Protein AF-G4CK31-F1 (afdb_monomer_lite)

Radius of gyration: 35.95 Å; chains: 1; bounding box: 114×34×85 Å

Structure (mmCIF, N/CA/C/O backbone):
data_AF-G4CK31-F1
#
_entry.id   AF-G4CK31-F1
#
loop_
_atom_site.group_PDB
_atom_site.id
_atom_site.type_symbol
_atom_site.label_atom_id
_atom_site.label_alt_id
_atom_site.label_comp_id
_atom_site.label_asym_id
_atom_site.label_entity_id
_atom_site.label_seq_id
_atom_site.pdbx_PDB_ins_code
_atom_site.Cartn_x
_atom_site.Cartn_y
_atom_site.Cartn_z
_atom_site.occupancy
_atom_site.B_iso_or_equiv
_atom_site.auth_seq_id
_atom_site.auth_comp_id
_atom_site.auth_asym_id
_atom_site.auth_atom_id
_atom_site.pdbx_PDB_model_num
ATOM 1 N N . MET A 1 1 ? 93.991 -16.503 -23.451 1.00 39.50 1 MET A N 1
ATOM 2 C CA . MET A 1 1 ? 94.262 -15.093 -23.802 1.00 39.50 1 MET A CA 1
ATOM 3 C C . MET A 1 1 ? 93.390 -14.750 -25.010 1.00 39.50 1 MET A C 1
ATOM 5 O O . MET A 1 1 ? 93.506 -15.463 -25.991 1.00 39.50 1 MET A O 1
ATOM 9 N N . ASN A 1 2 ? 92.475 -13.778 -24.841 1.00 45.97 2 ASN A N 1
ATOM 10 C CA . ASN A 1 2 ? 91.656 -12.979 -25.794 1.00 45.97 2 ASN A CA 1
ATOM 11 C C . ASN A 1 2 ? 91.847 -13.170 -27.315 1.00 45.97 2 ASN A C 1
ATOM 13 O O . ASN A 1 2 ? 92.969 -13.361 -27.754 1.00 45.97 2 ASN A O 1
ATOM 17 N N . LYS A 1 3 ? 90.874 -12.939 -28.210 1.00 49.09 3 LYS A N 1
ATOM 18 C CA . LYS A 1 3 ? 89.519 -12.330 -28.213 1.00 49.09 3 LYS A CA 1
ATOM 19 C C . LYS A 1 3 ? 88.960 -12.606 -29.624 1.00 49.09 3 LYS A C 1
ATOM 21 O O . LYS A 1 3 ? 89.755 -12.588 -30.553 1.00 49.09 3 LYS A O 1
ATOM 26 N N . HIS A 1 4 ? 87.646 -12.727 -29.806 1.00 52.22 4 HIS A N 1
ATOM 27 C CA . HIS A 1 4 ? 86.938 -11.958 -30.844 1.00 52.22 4 HIS A CA 1
ATOM 28 C C . HIS A 1 4 ? 85.422 -12.101 -30.685 1.00 52.22 4 HIS A C 1
ATOM 30 O O . HIS A 1 4 ? 84.823 -13.124 -30.993 1.00 52.22 4 HIS A O 1
ATOM 36 N N . THR A 1 5 ? 84.834 -11.034 -30.155 1.00 57.56 5 THR A N 1
ATOM 37 C CA . THR A 1 5 ? 83.418 -10.677 -30.218 1.00 57.56 5 THR A CA 1
ATOM 38 C C . THR A 1 5 ? 82.990 -10.522 -31.677 1.00 57.56 5 THR A C 1
ATOM 40 O O . THR A 1 5 ? 83.598 -9.739 -32.408 1.00 57.56 5 THR A O 1
ATOM 43 N N . THR A 1 6 ? 81.946 -11.237 -32.096 1.00 55.06 6 THR A N 1
ATOM 44 C CA . THR A 1 6 ? 81.214 -10.936 -33.333 1.00 55.06 6 THR A CA 1
ATOM 45 C C . THR A 1 6 ? 80.340 -9.691 -33.133 1.00 55.06 6 THR A C 1
ATOM 47 O O . THR A 1 6 ? 79.802 -9.516 -32.036 1.00 55.06 6 THR A O 1
ATOM 50 N N . PRO A 1 7 ? 80.218 -8.807 -34.141 1.00 50.53 7 PRO A N 1
ATOM 51 C CA . PRO A 1 7 ? 79.490 -7.554 -34.018 1.00 50.53 7 PRO A CA 1
ATOM 52 C C . PRO A 1 7 ? 77.977 -7.764 -34.119 1.00 50.53 7 PRO A C 1
ATOM 54 O O . PRO A 1 7 ? 77.497 -8.543 -34.935 1.00 50.53 7 PRO A O 1
ATOM 57 N N . ASP A 1 8 ? 77.286 -7.011 -33.276 1.00 55.19 8 ASP A N 1
ATOM 58 C CA . ASP A 1 8 ? 75.903 -6.542 -33.356 1.00 55.19 8 ASP A CA 1
ATOM 59 C C . ASP A 1 8 ? 75.355 -6.462 -34.802 1.00 55.19 8 ASP A C 1
ATOM 61 O O . ASP A 1 8 ? 75.786 -5.624 -35.600 1.00 55.19 8 ASP A O 1
ATOM 65 N N . GLU A 1 9 ? 74.414 -7.346 -35.157 1.00 52.66 9 GLU A N 1
ATOM 66 C CA . GLU A 1 9 ? 73.650 -7.245 -36.405 1.00 52.66 9 GLU A CA 1
ATOM 67 C C . GLU A 1 9 ? 72.685 -6.060 -36.295 1.00 52.66 9 GLU A C 1
ATOM 69 O O . GLU A 1 9 ? 71.583 -6.153 -35.757 1.00 52.66 9 GLU A O 1
ATOM 74 N N . THR A 1 10 ? 73.109 -4.917 -36.832 1.00 56.69 10 THR A N 1
ATOM 75 C CA . THR A 1 10 ? 72.213 -3.786 -37.082 1.00 56.69 10 THR A CA 1
ATOM 76 C C . THR A 1 10 ? 71.163 -4.220 -38.118 1.00 56.69 10 THR A C 1
ATOM 78 O O . THR A 1 10 ? 71.555 -4.684 -39.193 1.00 56.69 10 THR A O 1
ATOM 81 N N . PRO A 1 11 ? 69.847 -4.076 -37.859 1.00 52.84 11 PRO A N 1
ATOM 82 C CA . PRO A 1 11 ? 68.821 -4.464 -38.820 1.00 52.84 11 PRO A CA 1
ATOM 83 C C . PRO A 1 11 ? 69.021 -3.722 -40.145 1.00 52.84 11 PRO A C 1
ATOM 85 O O . PRO A 1 11 ? 69.191 -2.501 -40.162 1.00 52.84 11 PRO A O 1
ATOM 88 N N . ALA A 1 12 ? 69.005 -4.463 -41.255 1.00 57.66 12 ALA A N 1
ATOM 89 C CA . ALA A 1 12 ? 69.148 -3.906 -42.594 1.00 57.66 12 ALA A CA 1
ATOM 90 C C . ALA A 1 12 ? 68.093 -2.816 -42.856 1.00 57.66 12 ALA A C 1
ATOM 92 O O . ALA A 1 12 ? 66.901 -3.009 -42.603 1.00 57.66 12 ALA A O 1
ATOM 93 N N . ALA A 1 13 ? 68.540 -1.673 -43.381 1.00 58.75 13 ALA A N 1
ATOM 94 C CA . ALA A 1 13 ? 67.660 -0.579 -43.771 1.00 58.75 13 ALA A CA 1
ATOM 95 C C . ALA A 1 13 ? 66.671 -1.043 -44.864 1.00 58.75 13 ALA A C 1
ATOM 97 O O . ALA A 1 13 ? 67.057 -1.806 -45.755 1.00 58.75 13 ALA A O 1
ATOM 98 N N . PRO A 1 14 ? 65.401 -0.604 -44.817 1.00 61.94 14 PRO A N 1
ATOM 99 C CA . PRO A 1 14 ? 64.365 -1.075 -45.732 1.00 61.94 14 PRO A CA 1
ATOM 100 C C . PRO A 1 14 ? 64.721 -0.784 -47.199 1.00 61.94 14 PRO A C 1
ATOM 102 O O . PRO A 1 14 ? 65.106 0.325 -47.554 1.00 61.94 14 PRO A O 1
ATOM 105 N N . SER A 1 15 ? 64.554 -1.788 -48.063 1.00 63.81 15 SER A N 1
ATOM 106 C CA . SER A 1 15 ? 64.952 -1.792 -49.481 1.00 63.81 15 SER A CA 1
ATOM 107 C C . SER A 1 15 ? 63.984 -1.077 -50.441 1.00 63.81 15 SER A C 1
ATOM 109 O O . SER A 1 15 ? 64.146 -1.181 -51.658 1.00 63.81 15 SER A O 1
ATOM 111 N N . ARG A 1 16 ? 62.968 -0.363 -49.934 1.00 60.34 16 ARG A N 1
ATOM 112 C CA . ARG A 1 16 ? 61.991 0.375 -50.761 1.00 60.34 16 ARG A CA 1
ATOM 113 C C . ARG A 1 16 ? 62.422 1.826 -51.008 1.00 60.34 16 ARG A C 1
ATOM 115 O O . ARG A 1 16 ? 62.969 2.453 -50.101 1.00 60.34 16 ARG A O 1
ATOM 122 N N . PRO A 1 17 ? 62.144 2.393 -52.198 1.00 59.47 17 PRO A N 1
ATOM 123 C CA . PRO A 1 17 ? 62.448 3.790 -52.488 1.00 59.47 17 PRO A CA 1
ATOM 124 C C . PRO A 1 17 ? 61.663 4.728 -51.543 1.00 59.47 17 PRO A C 1
ATOM 126 O O . PRO A 1 17 ? 60.482 4.482 -51.290 1.00 59.47 17 PRO A O 1
ATOM 129 N N . PRO A 1 18 ? 62.271 5.820 -51.036 1.00 60.50 18 PRO A N 1
ATOM 130 C CA . PRO A 1 18 ? 61.705 6.648 -49.961 1.00 60.50 18 PRO A CA 1
ATOM 131 C C . PRO A 1 18 ? 60.288 7.199 -50.216 1.00 60.50 18 PRO A C 1
ATOM 133 O O . PRO A 1 18 ? 59.532 7.402 -49.268 1.00 60.50 18 PRO A O 1
ATOM 136 N N . GLY A 1 19 ? 59.912 7.427 -51.480 1.00 62.16 19 GLY A N 1
ATOM 137 C CA . GLY A 1 19 ? 58.580 7.923 -51.857 1.00 62.16 19 GLY A CA 1
ATOM 138 C C . GLY A 1 19 ? 57.451 6.899 -51.679 1.00 62.16 19 GLY A C 1
ATOM 139 O O . GLY A 1 19 ? 56.353 7.269 -51.273 1.00 62.16 19 GLY A O 1
ATOM 140 N N . ASP A 1 20 ? 57.740 5.614 -51.894 1.00 68.56 20 ASP A N 1
ATOM 141 C CA . ASP A 1 20 ? 56.765 4.514 -51.817 1.00 68.56 20 ASP A CA 1
ATOM 142 C C . ASP A 1 20 ? 56.395 4.193 -50.355 1.00 68.56 20 ASP A C 1
ATOM 144 O O . ASP A 1 20 ? 55.246 3.916 -50.015 1.00 68.56 20 ASP A O 1
ATOM 148 N N . TYR A 1 21 ? 57.362 4.342 -49.442 1.00 68.94 21 TYR A N 1
ATOM 149 C CA . TYR A 1 21 ? 57.124 4.204 -48.003 1.00 68.94 21 TYR A CA 1
ATOM 150 C C . TYR A 1 21 ? 56.236 5.329 -47.445 1.00 68.94 21 TYR A C 1
ATOM 152 O O . TYR A 1 21 ? 55.314 5.069 -46.674 1.00 68.94 21 TYR A O 1
ATOM 160 N N . ALA A 1 22 ? 56.471 6.580 -47.853 1.00 73.06 22 ALA A N 1
ATOM 161 C CA . ALA A 1 22 ? 55.663 7.718 -47.412 1.00 73.06 22 ALA A CA 1
ATOM 162 C C . ALA A 1 22 ? 54.203 7.626 -47.900 1.00 73.06 22 ALA A C 1
ATOM 164 O O . ALA A 1 22 ? 53.285 7.972 -47.153 1.00 73.06 22 ALA A O 1
ATOM 165 N N . GLN A 1 23 ? 53.977 7.118 -49.118 1.00 79.69 23 GLN A N 1
ATOM 166 C CA . GLN A 1 23 ? 52.635 6.888 -49.662 1.00 79.69 23 GLN A CA 1
ATOM 167 C C . GLN A 1 23 ? 51.874 5.777 -48.923 1.00 79.69 23 GLN A C 1
ATOM 169 O O . GLN A 1 23 ? 50.711 5.987 -48.583 1.00 79.69 23 GLN A O 1
ATOM 174 N N . ASP A 1 24 ? 52.512 4.647 -48.599 1.00 83.56 24 ASP A N 1
ATOM 175 C CA . ASP A 1 24 ? 51.882 3.564 -47.819 1.00 83.56 24 ASP A CA 1
ATOM 176 C C . ASP A 1 24 ? 51.486 4.024 -46.406 1.00 83.56 24 ASP A C 1
ATOM 178 O O . ASP A 1 24 ? 50.372 3.763 -45.946 1.00 83.56 24 ASP A O 1
ATOM 182 N N . VAL A 1 25 ? 52.362 4.779 -45.732 1.00 81.69 25 VAL A N 1
ATOM 183 C CA . VAL A 1 25 ? 52.074 5.339 -44.400 1.00 81.69 25 VAL A CA 1
ATOM 184 C C . VAL A 1 25 ? 50.906 6.327 -44.459 1.00 81.69 25 VAL A C 1
ATOM 186 O O . VAL A 1 25 ? 50.008 6.263 -43.620 1.00 81.69 25 VAL A O 1
ATOM 189 N N . CYS A 1 26 ? 50.872 7.209 -45.462 1.00 82.88 26 CYS A N 1
ATOM 190 C CA . CYS A 1 26 ? 49.782 8.170 -45.638 1.00 82.88 26 CYS A CA 1
ATOM 191 C C . CYS A 1 26 ? 48.450 7.481 -45.985 1.00 82.88 26 CYS A C 1
ATOM 193 O O . CYS A 1 26 ? 47.399 7.877 -45.482 1.00 82.88 26 CYS A O 1
ATOM 195 N N . SER A 1 27 ? 48.486 6.419 -46.796 1.00 87.44 27 SER A N 1
ATOM 196 C CA . SER A 1 27 ? 47.297 5.637 -47.150 1.00 87.44 27 SER A CA 1
ATOM 197 C C . SER A 1 27 ? 46.723 4.892 -45.946 1.00 87.44 27 SER A C 1
ATOM 199 O O . SER A 1 27 ? 45.516 4.930 -45.723 1.00 87.44 27 SER A O 1
ATOM 201 N N . LYS A 1 28 ? 47.572 4.252 -45.131 1.00 87.31 28 LYS A N 1
ATOM 202 C CA . LYS A 1 28 ? 47.133 3.580 -43.897 1.00 87.31 28 LYS A CA 1
ATOM 203 C C . LYS A 1 28 ? 46.596 4.570 -42.870 1.00 87.31 28 LY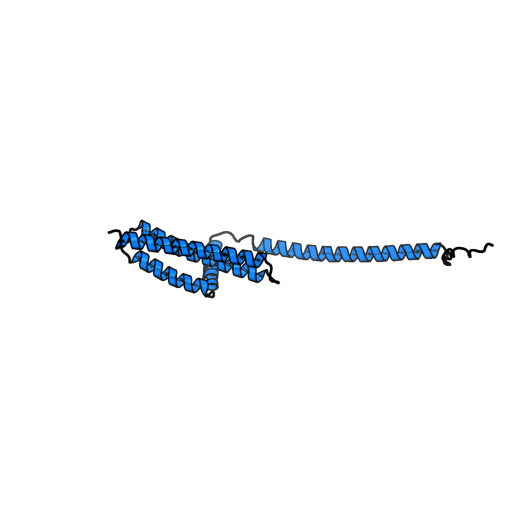S A C 1
ATOM 205 O O . LYS A 1 28 ? 45.635 4.259 -42.174 1.00 87.31 28 LYS A O 1
ATOM 210 N N . ALA A 1 29 ? 47.191 5.760 -42.780 1.00 85.62 29 ALA A N 1
ATOM 211 C CA . ALA A 1 29 ? 46.702 6.815 -41.900 1.00 85.62 29 ALA A CA 1
ATOM 212 C C . ALA A 1 29 ? 45.291 7.286 -42.296 1.00 85.62 29 ALA A C 1
ATOM 214 O O . ALA A 1 29 ? 44.443 7.418 -41.416 1.00 85.62 29 ALA A O 1
ATOM 215 N N . HIS A 1 30 ? 45.017 7.467 -43.595 1.00 90.44 30 HIS A N 1
ATOM 216 C CA . HIS A 1 30 ? 43.666 7.770 -44.081 1.00 90.44 30 HIS A CA 1
ATOM 217 C C . HIS A 1 30 ? 42.686 6.627 -43.802 1.00 90.44 30 HIS A C 1
ATOM 219 O O . HIS A 1 30 ? 41.625 6.877 -43.251 1.00 90.44 30 HIS A O 1
ATOM 225 N N . GLU A 1 31 ? 43.063 5.370 -44.056 1.00 91.81 31 GLU A N 1
ATOM 226 C CA . GLU A 1 31 ? 42.191 4.221 -43.767 1.00 91.81 31 GLU A CA 1
ATOM 227 C C . GLU A 1 31 ? 41.823 4.126 -42.272 1.00 91.81 31 GLU A C 1
ATOM 229 O O . GLU A 1 31 ? 40.688 3.809 -41.912 1.00 91.81 31 GLU A O 1
ATOM 234 N N . VAL A 1 32 ? 42.778 4.413 -41.380 1.00 88.12 32 VAL A N 1
ATOM 235 C CA . VAL A 1 32 ? 42.535 4.465 -39.930 1.00 88.12 32 VAL A CA 1
ATOM 236 C C . VAL A 1 32 ? 41.623 5.637 -39.566 1.00 88.12 32 VAL A C 1
ATOM 238 O O . VAL A 1 32 ? 40.719 5.461 -38.746 1.00 88.12 32 VAL A O 1
ATOM 241 N N . TYR A 1 33 ? 41.832 6.808 -40.172 1.00 88.00 33 TYR A N 1
ATOM 242 C CA . TYR A 1 33 ? 40.987 7.982 -39.963 1.00 88.00 33 TYR A CA 1
ATOM 243 C C . TYR A 1 33 ? 39.546 7.730 -40.421 1.00 88.00 33 TYR A C 1
ATOM 245 O O . TYR A 1 33 ? 38.622 7.954 -39.643 1.00 88.00 33 TYR A O 1
ATOM 253 N N . ASP A 1 34 ? 39.354 7.177 -41.617 1.00 93.88 34 ASP A N 1
ATOM 254 C CA . ASP A 1 34 ? 38.037 6.899 -42.193 1.00 93.88 34 ASP A CA 1
ATOM 255 C C . ASP A 1 34 ? 37.266 5.876 -41.350 1.00 93.88 34 ASP A C 1
ATOM 257 O O . ASP A 1 34 ? 36.109 6.098 -40.993 1.00 93.88 34 ASP A O 1
ATOM 261 N N . LYS A 1 35 ? 37.927 4.794 -40.909 1.00 93.56 35 LYS A N 1
ATOM 262 C CA . LYS A 1 35 ? 37.313 3.812 -39.997 1.00 93.56 35 LYS A CA 1
ATOM 263 C C . LYS A 1 35 ? 36.918 4.425 -38.656 1.00 93.56 35 LYS A C 1
ATOM 265 O O . LYS A 1 35 ? 35.880 4.058 -38.099 1.00 93.56 35 LYS A O 1
ATOM 270 N N . ALA A 1 36 ? 37.742 5.325 -38.118 1.00 90.12 36 ALA A N 1
ATOM 271 C CA . ALA A 1 36 ? 37.435 6.030 -36.879 1.00 90.12 36 ALA A CA 1
ATOM 272 C C . ALA A 1 36 ? 36.258 6.999 -37.062 1.00 90.12 36 ALA A C 1
ATOM 274 O O . ALA A 1 36 ? 35.398 7.074 -36.184 1.00 90.12 36 ALA A O 1
ATOM 275 N N . HIS A 1 37 ? 36.186 7.685 -38.204 1.00 91.81 37 HIS A N 1
ATOM 276 C CA . HIS A 1 37 ? 35.101 8.606 -38.524 1.00 91.81 37 HIS A CA 1
ATOM 277 C C . HIS A 1 37 ? 33.774 7.864 -38.715 1.00 91.81 37 HIS A C 1
ATOM 279 O O . HIS A 1 37 ? 32.793 8.196 -38.063 1.00 91.81 37 HIS A O 1
ATOM 285 N N . GLU A 1 38 ? 33.763 6.749 -39.449 1.00 94.06 38 GLU A N 1
ATOM 286 C CA . GLU A 1 38 ? 32.569 5.904 -39.559 1.00 94.06 38 GLU A CA 1
ATOM 287 C C . GLU A 1 38 ? 32.115 5.328 -38.209 1.00 94.06 38 GLU A C 1
ATOM 289 O O . GLU A 1 38 ? 30.921 5.164 -37.951 1.00 94.06 38 GLU A O 1
ATOM 294 N N . ALA A 1 39 ? 33.056 4.946 -37.338 1.00 90.44 39 ALA A N 1
ATOM 295 C CA . ALA A 1 39 ? 32.721 4.468 -36.001 1.00 90.44 39 ALA A CA 1
ATOM 296 C C . ALA A 1 39 ? 32.102 5.583 -35.146 1.00 90.44 39 ALA A C 1
ATOM 298 O O . ALA A 1 39 ? 31.152 5.314 -34.404 1.00 90.44 39 ALA A O 1
ATOM 299 N N . TYR A 1 40 ? 32.609 6.812 -35.280 1.00 89.00 40 TYR A N 1
ATOM 300 C CA . TYR A 1 40 ? 32.042 8.000 -34.655 1.00 89.00 40 TYR A CA 1
ATOM 301 C C . TYR A 1 40 ? 30.624 8.278 -35.167 1.00 89.00 40 TYR A C 1
ATOM 303 O O . TYR A 1 40 ? 29.709 8.381 -34.351 1.00 89.00 40 TYR A O 1
ATOM 311 N N . ASP A 1 41 ? 30.414 8.287 -36.482 1.00 93.19 41 ASP A N 1
ATOM 312 C CA . ASP A 1 41 ? 29.108 8.546 -37.096 1.00 93.19 41 ASP A CA 1
ATOM 313 C C . ASP A 1 41 ? 28.074 7.493 -36.675 1.00 93.19 41 ASP A C 1
ATOM 315 O O . ASP A 1 41 ? 26.987 7.829 -36.207 1.00 93.19 41 ASP A O 1
ATOM 319 N N . ARG A 1 42 ? 28.444 6.203 -36.686 1.00 93.75 42 ARG A N 1
ATOM 320 C CA . ARG A 1 42 ? 27.572 5.118 -36.194 1.00 93.75 42 ARG A CA 1
ATOM 321 C C . ARG A 1 42 ? 27.201 5.274 -34.717 1.00 93.75 42 ARG A C 1
ATOM 323 O O . ARG A 1 42 ? 26.098 4.894 -34.318 1.00 93.75 42 ARG A O 1
ATOM 330 N N . ALA A 1 43 ? 28.119 5.758 -33.881 1.00 90.75 43 ALA A N 1
ATOM 331 C CA . ALA A 1 43 ? 27.839 6.010 -32.469 1.00 90.75 43 ALA A CA 1
ATOM 332 C C . ALA A 1 43 ? 26.942 7.243 -32.289 1.00 90.75 43 ALA A C 1
ATOM 334 O O . ALA A 1 43 ? 26.028 7.223 -31.461 1.00 90.75 43 ALA A O 1
ATOM 335 N N . HIS A 1 44 ? 27.170 8.282 -33.091 1.00 90.69 44 HIS A N 1
ATOM 336 C CA . HIS A 1 44 ? 26.382 9.504 -33.098 1.00 90.69 44 HIS A CA 1
ATOM 337 C C . HIS A 1 44 ? 24.934 9.243 -33.538 1.00 90.69 44 HIS A C 1
ATOM 339 O O . HIS A 1 44 ? 24.011 9.665 -32.844 1.00 90.69 44 HIS A O 1
ATOM 345 N N . ASP A 1 45 ? 24.715 8.451 -34.589 1.00 94.19 45 ASP A N 1
ATOM 346 C CA . ASP A 1 45 ? 23.378 8.063 -35.056 1.00 94.19 45 ASP A CA 1
ATOM 347 C C . ASP A 1 45 ? 22.602 7.272 -33.998 1.00 94.19 45 ASP A C 1
ATOM 349 O O . ASP A 1 45 ? 21.425 7.536 -33.740 1.00 94.19 45 ASP A O 1
ATOM 353 N N . LYS A 1 46 ? 23.267 6.329 -33.315 1.00 93.12 46 LYS A N 1
ATOM 354 C CA . LYS A 1 46 ? 22.660 5.592 -32.193 1.00 93.12 46 LYS A CA 1
ATOM 355 C C . LYS A 1 46 ? 22.279 6.520 -31.045 1.00 93.12 46 LYS A C 1
ATOM 357 O O . LYS A 1 46 ? 21.207 6.361 -30.463 1.00 93.12 46 LYS A O 1
ATOM 362 N N . MET A 1 47 ? 23.138 7.488 -30.727 1.00 90.69 47 MET A N 1
ATOM 363 C CA . MET A 1 47 ? 22.856 8.484 -29.697 1.00 90.69 47 MET A CA 1
ATOM 364 C C . MET A 1 47 ? 21.671 9.372 -30.098 1.00 90.69 47 MET A C 1
ATOM 366 O O . MET A 1 47 ? 20.792 9.619 -29.277 1.00 90.69 47 MET A O 1
ATOM 370 N N . GLN A 1 48 ? 21.593 9.808 -31.359 1.00 92.00 48 GLN A N 1
ATOM 371 C CA . GLN A 1 48 ? 20.461 10.585 -31.865 1.00 92.00 48 GLN A CA 1
ATOM 372 C C . GLN A 1 48 ? 19.152 9.796 -31.820 1.00 92.00 48 GLN A C 1
ATOM 374 O O . GLN A 1 48 ? 18.141 10.336 -31.374 1.00 92.00 48 GLN A O 1
ATOM 379 N N . ALA A 1 49 ? 19.175 8.521 -32.214 1.00 90.25 49 ALA A N 1
ATOM 380 C CA . ALA A 1 49 ? 18.012 7.645 -32.130 1.00 90.25 49 ALA A CA 1
ATOM 381 C C . ALA A 1 49 ? 17.522 7.495 -30.680 1.00 90.25 49 ALA A C 1
ATOM 383 O O . ALA A 1 49 ? 16.328 7.629 -30.418 1.00 90.25 49 ALA A O 1
ATOM 384 N N . TYR A 1 50 ? 18.440 7.304 -29.727 1.00 85.75 50 TYR A N 1
ATOM 385 C CA . TYR A 1 50 ? 18.105 7.245 -28.303 1.00 85.75 50 TYR A CA 1
ATOM 386 C C . TYR A 1 50 ? 17.531 8.573 -27.782 1.00 85.75 50 TYR A C 1
ATOM 388 O O . TYR A 1 50 ? 16.495 8.590 -27.124 1.00 85.75 50 TYR A O 1
ATOM 396 N N . CYS A 1 51 ? 18.151 9.709 -28.117 1.00 90.88 51 CYS A N 1
ATOM 397 C CA . CYS A 1 51 ? 17.651 11.033 -27.737 1.00 90.88 51 CYS A CA 1
ATO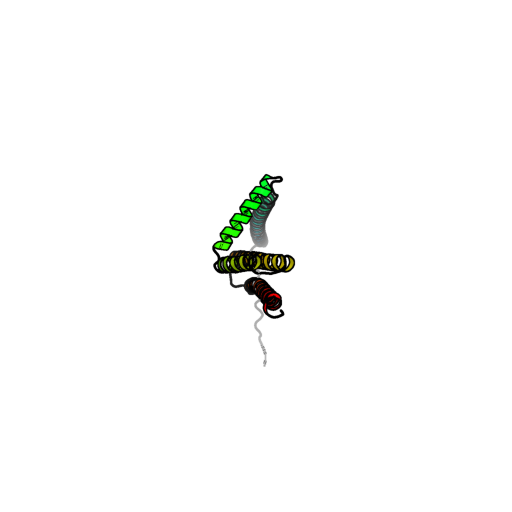M 398 C C . CYS A 1 51 ? 16.255 11.322 -28.308 1.00 90.88 51 CYS A C 1
ATOM 400 O O . CYS A 1 51 ? 15.423 11.912 -27.615 1.00 90.88 51 CYS A O 1
ATOM 402 N N . ALA A 1 52 ? 15.988 10.901 -29.548 1.00 89.06 52 ALA A N 1
ATOM 403 C CA . ALA A 1 52 ? 14.682 11.042 -30.182 1.00 89.06 52 ALA A CA 1
ATOM 404 C C . ALA A 1 52 ? 13.617 10.191 -29.475 1.00 89.06 52 ALA A C 1
ATOM 406 O O . ALA A 1 52 ? 12.518 10.683 -29.211 1.00 89.06 52 ALA A O 1
ATOM 407 N N . ASP A 1 53 ? 13.953 8.953 -29.104 1.00 85.69 53 ASP A N 1
ATOM 408 C CA . ASP A 1 53 ? 13.069 8.070 -28.341 1.00 85.69 53 ASP A CA 1
ATOM 409 C C . ASP A 1 53 ? 12.727 8.668 -26.965 1.00 85.69 53 ASP A C 1
ATOM 411 O O . ASP A 1 53 ? 11.552 8.848 -26.633 1.00 85.69 53 ASP A O 1
ATOM 415 N N . VAL A 1 54 ? 13.742 9.126 -26.222 1.00 83.50 54 VAL A N 1
ATOM 416 C CA . VAL A 1 54 ? 13.577 9.797 -24.920 1.00 83.50 54 VAL A CA 1
ATOM 417 C C . VAL A 1 54 ? 12.711 11.057 -25.035 1.00 83.50 54 VAL A C 1
ATOM 419 O O . VAL A 1 54 ? 11.829 11.284 -24.201 1.00 83.50 54 VAL A O 1
ATOM 422 N N . GLN A 1 55 ? 12.913 11.877 -26.071 1.00 85.50 55 GLN A N 1
ATOM 423 C CA . GLN A 1 55 ? 12.072 13.051 -26.328 1.00 85.50 55 GLN A CA 1
ATOM 424 C C . GLN A 1 55 ? 10.629 12.667 -26.670 1.00 85.50 55 GLN A C 1
ATOM 426 O O . GLN A 1 55 ? 9.701 13.335 -26.208 1.00 85.50 55 GLN A O 1
ATOM 431 N N . SER A 1 56 ? 10.422 11.593 -27.436 1.00 80.12 56 SER A N 1
ATOM 432 C CA . SER A 1 56 ? 9.088 11.103 -27.796 1.00 80.12 56 SER A CA 1
ATOM 433 C C . SER A 1 56 ? 8.309 10.631 -26.563 1.00 80.12 56 SER A C 1
ATOM 435 O O . SER A 1 56 ? 7.149 11.009 -26.377 1.00 80.12 56 SER A O 1
ATOM 437 N N . TYR A 1 57 ? 8.976 9.915 -25.657 1.00 78.88 57 TYR A N 1
ATOM 438 C CA . TYR A 1 57 ? 8.416 9.480 -24.384 1.00 78.88 57 TYR A CA 1
ATOM 439 C C . TYR A 1 57 ? 8.080 10.673 -23.481 1.00 78.88 57 TYR A C 1
ATOM 441 O O . TYR A 1 57 ? 6.962 10.790 -22.973 1.00 78.88 57 TYR A O 1
ATOM 449 N N . ALA A 1 58 ? 9.006 11.628 -23.343 1.00 74.62 58 ALA A N 1
ATOM 450 C CA . ALA A 1 58 ? 8.777 12.852 -22.577 1.00 74.62 58 ALA A CA 1
ATOM 451 C C . ALA A 1 58 ? 7.604 13.684 -23.133 1.00 74.62 58 ALA A C 1
ATOM 453 O O . ALA A 1 58 ? 6.827 14.259 -22.366 1.00 74.62 58 ALA A O 1
ATOM 454 N N . ALA A 1 59 ? 7.434 13.723 -24.459 1.00 76.12 59 ALA A N 1
ATOM 455 C CA . ALA A 1 59 ? 6.314 14.395 -25.112 1.00 76.12 59 ALA A CA 1
ATOM 456 C C . ALA A 1 59 ? 4.973 13.691 -24.843 1.00 76.12 59 ALA A C 1
ATOM 458 O O . ALA A 1 59 ? 3.982 14.370 -24.571 1.00 76.12 59 ALA A O 1
ATOM 459 N N . GLN A 1 60 ? 4.937 12.354 -24.847 1.00 72.94 60 GLN A N 1
ATOM 460 C CA . GLN A 1 60 ? 3.740 11.582 -24.484 1.00 72.94 60 GLN A CA 1
ATOM 461 C C . GLN A 1 60 ? 3.332 11.784 -23.014 1.00 72.94 60 GLN A C 1
ATOM 463 O O . GLN A 1 60 ? 2.140 11.809 -22.704 1.00 72.94 60 GLN A O 1
ATOM 468 N N . MET A 1 61 ? 4.303 12.003 -22.121 1.00 61.94 61 MET A N 1
ATOM 469 C CA . MET A 1 61 ? 4.069 12.269 -20.696 1.00 61.94 61 MET A CA 1
ATOM 470 C C . MET A 1 61 ? 3.596 13.698 -20.390 1.00 61.94 61 MET A C 1
ATOM 472 O O . MET A 1 61 ? 3.096 13.967 -19.292 1.00 61.94 61 MET A O 1
ATOM 476 N N . LYS A 1 62 ? 3.699 14.635 -21.343 1.00 60.78 62 LYS A N 1
ATOM 477 C CA . LYS A 1 62 ? 3.214 16.013 -21.180 1.00 60.78 62 LYS A CA 1
ATOM 478 C C . LYS A 1 62 ? 1.678 16.024 -21.257 1.00 60.78 62 LYS A C 1
ATOM 480 O O . LYS A 1 62 ? 1.070 16.093 -22.320 1.00 60.78 62 LYS A O 1
ATOM 485 N N . GLY A 1 63 ? 1.056 15.869 -20.088 1.00 59.88 63 GLY A N 1
ATOM 486 C CA . GLY A 1 63 ? -0.336 15.454 -19.922 1.00 59.88 63 GLY A CA 1
ATOM 487 C C . GLY A 1 63 ? -1.413 16.337 -20.565 1.00 59.88 63 GLY A C 1
ATOM 488 O O . GLY A 1 63 ? -1.384 17.565 -20.509 1.00 59.88 63 GLY A O 1
ATOM 489 N N . LYS A 1 64 ? -2.443 15.663 -21.090 1.00 61.59 64 LYS A N 1
ATOM 490 C CA . LYS A 1 64 ? -3.722 16.239 -21.532 1.00 61.59 64 LYS A CA 1
ATOM 491 C C . LYS A 1 64 ? -4.404 16.939 -20.346 1.00 61.59 64 LYS A C 1
ATOM 493 O O . LYS A 1 64 ? -4.664 16.300 -19.328 1.00 61.59 64 LYS A O 1
ATOM 498 N N . THR A 1 65 ? -4.679 18.236 -20.448 1.00 71.12 65 THR A N 1
ATOM 499 C CA . THR A 1 65 ? -5.307 19.041 -19.385 1.00 71.12 65 THR A CA 1
ATOM 500 C C . THR A 1 65 ? -6.839 18.867 -19.355 1.00 71.12 65 THR A C 1
ATOM 502 O O . THR A 1 65 ? -7.458 18.545 -20.368 1.00 71.12 65 THR A O 1
ATOM 505 N N . GLY A 1 66 ? -7.468 19.057 -18.184 1.00 78.06 66 GLY A N 1
ATOM 506 C CA . GLY A 1 66 ? -8.935 19.121 -18.017 1.00 78.06 66 GLY A CA 1
ATOM 507 C C . GLY A 1 66 ? -9.603 17.954 -17.264 1.00 78.06 66 GLY A C 1
ATOM 508 O O . GLY A 1 66 ? -8.944 17.020 -16.811 1.00 78.06 66 GLY A O 1
ATOM 509 N N . LEU A 1 67 ? -10.941 18.002 -17.151 1.00 78.12 67 LEU A N 1
ATOM 510 C CA . LEU A 1 67 ? -11.809 17.002 -16.484 1.00 78.12 67 LEU A CA 1
ATOM 511 C C . LEU A 1 67 ? -11.607 15.570 -17.004 1.00 78.12 67 LEU A C 1
ATOM 513 O O . LEU A 1 67 ? -11.646 14.606 -16.241 1.00 78.12 67 LEU A O 1
ATOM 517 N N . ARG A 1 68 ? -11.308 15.435 -18.299 1.00 73.94 68 ARG A N 1
ATOM 518 C CA . ARG A 1 68 ? -11.001 14.151 -18.940 1.00 73.94 68 ARG A CA 1
ATOM 519 C C . ARG A 1 68 ? -9.756 13.484 -18.336 1.00 73.94 68 ARG A C 1
ATOM 521 O O . ARG A 1 68 ? -9.686 12.264 -18.310 1.00 73.94 68 ARG A O 1
ATOM 528 N N . ARG A 1 69 ? -8.808 14.257 -17.782 1.00 75.56 69 ARG A N 1
ATOM 529 C CA . ARG A 1 69 ? -7.642 13.729 -17.051 1.00 75.56 69 ARG A CA 1
ATOM 530 C C . ARG A 1 69 ? -8.032 13.117 -15.711 1.00 75.56 69 ARG A C 1
ATOM 532 O O . ARG A 1 69 ? -7.465 12.100 -15.347 1.00 75.56 69 ARG A O 1
ATOM 539 N N . ILE A 1 70 ? -8.983 13.721 -14.997 1.00 77.00 70 ILE A N 1
ATOM 540 C CA . ILE A 1 70 ? -9.464 13.203 -13.707 1.00 77.00 70 ILE A CA 1
ATOM 541 C C . ILE A 1 70 ? -10.178 11.870 -13.931 1.00 77.00 70 ILE A C 1
ATOM 543 O O . ILE A 1 70 ? -9.864 10.895 -13.262 1.00 77.00 70 ILE A O 1
ATOM 547 N N . ILE A 1 71 ? -11.064 11.801 -14.929 1.00 75.75 71 ILE A N 1
ATOM 548 C CA . ILE A 1 71 ? -11.763 10.558 -15.291 1.00 75.75 71 ILE A CA 1
ATOM 549 C C . ILE A 1 71 ? -10.764 9.474 -15.719 1.00 75.75 71 ILE A C 1
ATOM 551 O O . ILE A 1 71 ? -10.849 8.346 -15.245 1.00 75.75 71 ILE A O 1
ATOM 555 N N . ASN A 1 72 ? -9.775 9.817 -16.551 1.00 74.00 72 ASN A N 1
ATOM 556 C CA . ASN A 1 72 ? -8.731 8.865 -16.939 1.00 74.00 72 ASN A CA 1
ATOM 557 C C . ASN A 1 72 ? -7.871 8.424 -15.744 1.00 74.00 72 ASN A C 1
ATOM 559 O O . ASN A 1 72 ? -7.521 7.255 -15.659 1.00 74.00 72 ASN A O 1
ATOM 563 N N . ALA A 1 73 ? -7.557 9.327 -14.810 1.00 70.56 73 ALA A N 1
ATOM 564 C CA . ALA A 1 73 ? -6.812 8.990 -13.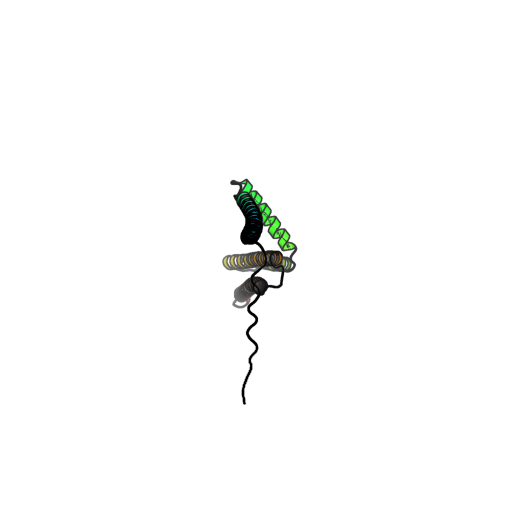600 1.00 70.56 73 ALA A CA 1
ATOM 565 C C . ALA A 1 73 ? -7.598 8.032 -12.695 1.00 70.56 73 ALA A C 1
ATOM 567 O O . ALA A 1 73 ? -7.009 7.103 -12.160 1.00 70.56 73 ALA A O 1
ATOM 568 N N . LEU A 1 74 ? -8.920 8.203 -12.574 1.00 75.50 74 LEU A N 1
ATOM 569 C CA . LEU A 1 74 ? -9.781 7.242 -11.876 1.00 75.50 74 LEU A CA 1
ATOM 570 C C . LEU A 1 74 ? -9.767 5.868 -12.562 1.00 75.50 74 LEU A C 1
ATOM 572 O O . LEU A 1 74 ? -9.712 4.854 -11.872 1.00 75.50 74 LEU A O 1
ATOM 576 N N . GLY A 1 75 ? -9.767 5.841 -13.900 1.00 76.25 75 GLY A N 1
ATOM 577 C CA . GLY A 1 75 ? -9.601 4.612 -14.679 1.00 76.25 75 GLY A CA 1
ATOM 578 C C . GLY A 1 75 ? -8.279 3.908 -14.372 1.00 76.25 75 GLY A C 1
ATOM 579 O O . GLY A 1 75 ? -8.282 2.747 -13.984 1.00 76.25 75 GLY A O 1
ATOM 580 N N . TYR A 1 76 ? -7.162 4.638 -14.423 1.00 78.31 76 TYR A N 1
ATOM 581 C CA . TYR A 1 76 ? -5.845 4.080 -14.100 1.00 78.31 76 TYR A CA 1
ATOM 582 C C . TYR A 1 76 ? -5.734 3.606 -12.646 1.00 78.31 76 TYR A C 1
ATOM 584 O O . TYR A 1 76 ? -5.113 2.579 -12.387 1.00 78.31 76 TYR A O 1
ATOM 592 N N . SER A 1 77 ? -6.359 4.306 -11.693 1.00 83.44 77 SER A N 1
ATOM 593 C CA . SER A 1 77 ? -6.426 3.844 -10.303 1.00 83.44 77 SER A CA 1
ATOM 594 C C . SER A 1 77 ? -7.180 2.519 -10.177 1.00 83.44 77 SER A C 1
ATOM 596 O O . SER A 1 77 ? -6.752 1.642 -9.430 1.00 83.44 77 SER A O 1
ATOM 598 N N . TRP A 1 78 ? -8.288 2.357 -10.907 1.00 84.81 78 TRP A N 1
ATOM 599 C CA . TRP A 1 78 ? -9.050 1.108 -10.915 1.00 84.81 78 TRP A CA 1
ATOM 600 C C . TRP A 1 78 ? -8.262 -0.041 -11.543 1.00 84.81 78 TRP A C 1
ATOM 602 O O . TRP A 1 78 ? -8.223 -1.134 -10.979 1.00 84.81 78 TRP A O 1
ATOM 612 N N . ASP A 1 79 ? -7.586 0.219 -12.661 1.00 87.50 79 ASP A N 1
ATOM 613 C CA . ASP A 1 79 ? -6.716 -0.760 -13.311 1.00 87.50 79 ASP A CA 1
ATOM 614 C C . ASP A 1 79 ? -5.572 -1.187 -12.377 1.00 87.50 79 ASP A C 1
ATOM 616 O O . ASP A 1 79 ? -5.283 -2.377 -12.269 1.00 87.50 79 ASP A O 1
ATOM 620 N N . GLY A 1 80 ? -4.985 -0.244 -11.629 1.00 86.44 80 GLY A N 1
ATOM 621 C CA . GLY A 1 80 ? -3.957 -0.524 -10.624 1.00 86.44 80 GLY A CA 1
ATOM 622 C C . GLY A 1 80 ? -4.455 -1.399 -9.469 1.00 86.44 80 GLY A C 1
ATOM 623 O O . GLY A 1 80 ? -3.797 -2.374 -9.116 1.00 86.44 80 GLY A O 1
ATOM 624 N N . ILE A 1 81 ? -5.638 -1.110 -8.912 1.00 88.12 81 ILE A N 1
ATOM 625 C CA . ILE A 1 81 ? -6.251 -1.952 -7.866 1.00 88.12 81 ILE A CA 1
ATOM 626 C C . ILE A 1 81 ? -6.555 -3.347 -8.412 1.00 88.12 81 ILE A C 1
ATOM 628 O O . ILE A 1 81 ? -6.306 -4.344 -7.739 1.00 88.12 81 ILE A O 1
ATOM 632 N N . ARG A 1 82 ? -7.085 -3.433 -9.636 1.00 89.81 82 ARG A N 1
ATOM 633 C CA . ARG A 1 82 ? -7.392 -4.712 -10.273 1.00 89.81 82 ARG A CA 1
ATOM 634 C C . ARG A 1 82 ? -6.132 -5.547 -10.490 1.00 89.81 82 ARG A C 1
ATOM 636 O O . ARG A 1 82 ? -6.167 -6.730 -10.182 1.00 89.81 82 ARG A O 1
ATOM 643 N N . ALA A 1 83 ? -5.050 -4.937 -10.967 1.00 88.81 83 ALA A N 1
ATOM 644 C CA . ALA A 1 83 ? -3.766 -5.610 -11.126 1.00 88.81 83 ALA A CA 1
ATOM 645 C C . ALA A 1 83 ? -3.216 -6.095 -9.775 1.00 88.81 83 ALA A C 1
ATOM 647 O O . ALA A 1 83 ? -2.795 -7.238 -9.653 1.00 88.81 83 ALA A O 1
ATOM 648 N N . ALA A 1 84 ? -3.297 -5.271 -8.728 1.00 89.31 84 ALA A N 1
ATOM 649 C CA . ALA A 1 84 ? -2.876 -5.681 -7.392 1.00 89.31 84 ALA A CA 1
ATOM 650 C C . ALA A 1 84 ? -3.723 -6.832 -6.826 1.00 89.31 84 ALA A C 1
ATOM 652 O O . ALA A 1 84 ? -3.206 -7.678 -6.109 1.00 89.31 84 ALA A O 1
ATOM 653 N N . CYS A 1 85 ? -5.011 -6.929 -7.169 1.00 89.94 85 CYS A N 1
ATOM 654 C CA . CYS A 1 85 ? -5.845 -8.077 -6.799 1.00 89.94 85 CYS A CA 1
ATOM 655 C C . CYS A 1 85 ? -5.377 -9.410 -7.407 1.00 89.94 85 CYS A C 1
ATOM 657 O O . CYS A 1 85 ? -5.811 -10.460 -6.928 1.00 89.94 85 CYS A O 1
ATOM 659 N N . ASP A 1 86 ? -4.502 -9.416 -8.412 1.00 91.06 86 ASP A N 1
ATOM 660 C CA . ASP A 1 86 ? -3.894 -10.654 -8.907 1.00 91.06 86 ASP A CA 1
ATOM 661 C C . ASP A 1 86 ? -2.772 -11.150 -7.973 1.00 91.06 86 ASP A C 1
ATOM 663 O O . ASP A 1 86 ? -2.528 -12.361 -7.892 1.00 91.06 86 ASP A O 1
ATOM 667 N N . GLU A 1 87 ? -2.215 -10.270 -7.135 1.00 92.25 87 GLU A N 1
ATOM 668 C CA . GLU A 1 87 ? -1.249 -10.629 -6.100 1.00 92.25 87 GLU A CA 1
ATOM 669 C C . GLU A 1 87 ? -1.912 -11.245 -4.866 1.00 92.25 87 GLU A C 1
ATOM 671 O O . GLU A 1 87 ? -2.859 -10.716 -4.272 1.00 92.25 87 GLU A O 1
ATOM 676 N N . ALA A 1 88 ? -1.388 -12.398 -4.442 1.00 91.19 88 ALA A N 1
ATOM 677 C CA . ALA A 1 88 ? -1.919 -13.120 -3.289 1.00 91.19 88 ALA A CA 1
ATOM 678 C C . ALA A 1 88 ? -1.795 -12.314 -1.985 1.00 91.19 88 ALA A C 1
ATOM 680 O O . ALA A 1 88 ? -2.737 -12.322 -1.188 1.00 91.19 88 ALA A O 1
ATOM 681 N N . GLY A 1 89 ? -0.677 -11.597 -1.804 1.00 90.12 89 GLY A N 1
ATOM 682 C CA . GLY A 1 89 ? -0.427 -10.736 -0.643 1.00 90.12 89 GLY A CA 1
ATOM 683 C C . GLY A 1 89 ? -1.485 -9.643 -0.509 1.00 90.12 89 GLY A C 1
ATOM 684 O O . GLY A 1 89 ? -2.203 -9.588 0.495 1.00 90.12 89 GLY A O 1
ATOM 685 N N . PHE A 1 90 ? -1.693 -8.867 -1.575 1.00 93.50 90 PHE A N 1
ATOM 686 C CA . PHE A 1 90 ? -2.703 -7.813 -1.591 1.00 93.50 90 PHE A CA 1
ATOM 687 C C . PHE A 1 90 ? -4.120 -8.344 -1.359 1.00 93.50 90 PHE A C 1
ATOM 689 O O . PHE A 1 90 ? -4.845 -7.785 -0.534 1.00 93.50 90 PHE A O 1
ATOM 696 N N . ARG A 1 91 ? -4.522 -9.456 -1.996 1.00 95.44 91 ARG A N 1
ATOM 697 C CA . ARG A 1 91 ? -5.846 -10.057 -1.733 1.00 95.44 91 ARG A CA 1
ATOM 698 C C . ARG A 1 91 ? -6.031 -10.433 -0.270 1.00 95.44 91 ARG A C 1
ATOM 700 O O . ARG A 1 91 ? -7.094 -10.176 0.291 1.00 95.44 91 ARG A O 1
ATOM 707 N N . GLN A 1 92 ? -5.034 -11.067 0.343 1.00 96.00 92 GLN A N 1
ATOM 708 C CA . GLN A 1 92 ? -5.122 -11.483 1.740 1.00 96.00 92 GLN A CA 1
ATOM 709 C C . GLN A 1 92 ? -5.318 -10.271 2.652 1.00 96.00 92 GLN A C 1
ATOM 711 O O . GLN A 1 92 ? -6.197 -10.278 3.517 1.00 96.00 92 GLN A O 1
ATOM 716 N N . LEU A 1 93 ? -4.547 -9.211 2.425 1.00 96.75 93 LEU A N 1
ATOM 717 C CA . LEU A 1 93 ? -4.666 -7.986 3.201 1.00 96.75 93 LEU A CA 1
ATOM 718 C C . LEU A 1 93 ? -5.979 -7.256 2.942 1.00 96.75 93 LEU A C 1
ATOM 720 O O . LEU A 1 93 ? -6.539 -6.703 3.886 1.00 96.75 93 LEU A O 1
ATOM 724 N N . LEU A 1 94 ? -6.503 -7.284 1.717 1.00 96.88 94 LEU A N 1
ATOM 725 C CA . LEU A 1 94 ? -7.807 -6.717 1.386 1.00 96.88 94 LEU A CA 1
ATOM 726 C C . LEU A 1 94 ? -8.926 -7.386 2.192 1.00 96.88 94 LEU A C 1
ATOM 728 O O . LEU A 1 94 ? -9.740 -6.691 2.800 1.00 96.88 94 LEU A O 1
ATOM 732 N N . TRP A 1 95 ? -8.935 -8.721 2.265 1.00 97.56 95 TRP A N 1
ATOM 733 C CA . TRP A 1 95 ? -9.914 -9.463 3.065 1.00 97.56 95 TRP A CA 1
ATOM 734 C C . TRP A 1 95 ? -9.776 -9.183 4.562 1.00 97.56 95 TRP A C 1
ATOM 736 O O . TRP A 1 95 ? -10.775 -8.890 5.222 1.00 97.56 95 TRP A O 1
ATOM 746 N N . ILE A 1 96 ? -8.550 -9.230 5.096 1.00 97.88 96 ILE A N 1
ATOM 747 C CA . ILE A 1 96 ? -8.289 -8.964 6.518 1.00 97.88 96 ILE A CA 1
ATOM 748 C C . ILE A 1 96 ? -8.726 -7.544 6.883 1.00 97.88 96 ILE A C 1
ATOM 750 O O . ILE A 1 96 ? -9.513 -7.371 7.811 1.00 97.88 96 ILE A O 1
ATOM 754 N N . ASN A 1 97 ? -8.279 -6.530 6.139 1.00 98.12 97 ASN A N 1
ATOM 755 C CA . ASN A 1 97 ? -8.645 -5.140 6.407 1.00 98.12 97 ASN A CA 1
ATOM 756 C C . ASN A 1 97 ? -10.147 -4.893 6.210 1.00 98.12 97 ASN A C 1
ATOM 758 O O . ASN A 1 97 ? -10.732 -4.127 6.969 1.00 98.12 97 ASN A O 1
ATOM 762 N N . GLY A 1 98 ? -10.801 -5.575 5.263 1.00 98.00 98 GLY A N 1
ATOM 763 C CA . GLY A 1 98 ? -12.257 -5.531 5.112 1.00 98.00 98 GLY A CA 1
ATOM 764 C C . GLY A 1 98 ? -12.992 -6.021 6.365 1.00 98.00 98 GLY A C 1
ATOM 765 O O . GLY A 1 98 ? -13.918 -5.360 6.838 1.00 98.00 98 GLY A O 1
ATOM 766 N N . ILE A 1 99 ? -12.538 -7.132 6.954 1.00 98.50 99 ILE A N 1
ATOM 767 C CA . ILE A 1 99 ? -13.083 -7.648 8.218 1.00 98.50 99 ILE A CA 1
ATOM 768 C C . ILE A 1 99 ? -12.788 -6.682 9.372 1.00 98.50 99 ILE A C 1
ATOM 770 O O . ILE A 1 99 ? -13.688 -6.388 10.155 1.00 98.50 99 ILE A O 1
ATOM 774 N N . LEU A 1 100 ? -11.564 -6.153 9.472 1.00 98.25 100 LEU A N 1
ATOM 775 C CA . LEU A 1 100 ? -11.195 -5.184 10.511 1.00 98.25 100 LEU A CA 1
ATOM 776 C C . LEU A 1 100 ? -12.062 -3.920 10.435 1.00 98.25 100 LEU A C 1
ATOM 778 O O . LEU A 1 100 ? -12.591 -3.480 11.451 1.00 98.25 100 LEU A O 1
ATOM 782 N N . ILE A 1 101 ? -12.281 -3.364 9.244 1.00 98.31 101 ILE A N 1
ATOM 783 C CA . ILE A 1 101 ? -13.152 -2.195 9.056 1.00 98.31 101 ILE A CA 1
ATOM 784 C C . ILE A 1 101 ? -14.583 -2.511 9.501 1.00 98.31 101 ILE A C 1
ATOM 786 O O . ILE A 1 101 ? -15.181 -1.723 10.235 1.00 98.31 101 ILE A O 1
ATOM 790 N N . LEU A 1 102 ? -15.123 -3.673 9.119 1.00 98.38 102 LEU A N 1
ATOM 791 C CA . LEU A 1 102 ? -16.455 -4.091 9.553 1.00 98.38 102 LEU A CA 1
ATOM 792 C C . LEU A 1 102 ? -16.533 -4.212 11.083 1.00 98.38 102 LEU A C 1
ATOM 794 O O . LEU A 1 102 ? -17.462 -3.692 11.695 1.00 98.38 102 LEU A O 1
ATOM 798 N N . LEU A 1 103 ? -15.535 -4.831 11.717 1.00 98.25 103 LEU A N 1
ATOM 799 C CA . LEU A 1 103 ? -15.455 -4.934 13.174 1.00 98.25 103 LEU A CA 1
ATOM 800 C C . LEU A 1 103 ? -15.340 -3.560 13.846 1.00 98.25 103 LEU A C 1
ATOM 802 O O . LEU A 1 103 ? -15.974 -3.339 14.873 1.00 98.25 103 LEU A O 1
ATOM 806 N N . ALA A 1 104 ? -14.584 -2.623 13.269 1.00 97.62 104 ALA A N 1
ATOM 807 C CA . ALA A 1 104 ? -14.420 -1.285 13.828 1.00 97.62 104 ALA A CA 1
ATOM 808 C C . ALA A 1 104 ? -15.758 -0.534 13.865 1.00 97.62 104 ALA A C 1
ATOM 810 O O . ALA A 1 104 ? -16.033 0.179 14.828 1.00 97.62 104 ALA A O 1
ATOM 811 N N . LEU A 1 105 ? -16.605 -0.729 12.850 1.00 97.50 105 LEU A N 1
ATOM 812 C CA . LEU A 1 105 ? -17.940 -0.133 12.776 1.00 97.50 105 LEU A CA 1
ATOM 813 C C . LEU A 1 105 ? -18.956 -0.800 13.716 1.00 97.50 105 LEU A C 1
ATOM 815 O O . LEU A 1 105 ? -19.859 -0.122 14.199 1.00 97.50 105 LEU A O 1
ATOM 819 N N . LEU A 1 106 ? -18.827 -2.108 13.964 1.00 97.88 106 LEU A N 1
ATOM 820 C CA . LEU A 1 106 ? -19.779 -2.881 14.773 1.00 97.88 106 LEU A CA 1
ATOM 821 C C . LEU A 1 106 ? -19.479 -2.861 16.278 1.00 97.88 106 LEU A C 1
ATOM 823 O O . LEU A 1 106 ? -20.397 -2.993 17.086 1.00 97.88 106 LEU A O 1
ATOM 827 N N . LEU A 1 107 ? -18.209 -2.740 16.667 1.00 96.81 107 LEU A N 1
ATOM 828 C CA . LEU A 1 107 ? -17.801 -2.724 18.071 1.00 96.81 107 LEU A CA 1
ATOM 829 C C . LEU A 1 107 ? -18.100 -1.365 18.731 1.00 96.81 107 LEU A C 1
ATOM 831 O O . LEU A 1 107 ? -18.101 -0.338 18.048 1.00 96.81 107 LEU A O 1
ATOM 835 N N . PRO A 1 108 ? -18.319 -1.327 20.064 1.00 96.06 108 PRO A N 1
ATOM 836 C CA . PRO A 1 108 ? -18.707 -0.124 20.805 1.00 96.06 108 PRO A CA 1
ATOM 837 C C . PRO A 1 108 ? -17.514 0.822 21.047 1.00 96.06 108 PRO A C 1
ATOM 839 O O . PRO A 1 108 ? -17.202 1.204 22.175 1.00 96.06 108 PRO A O 1
ATOM 842 N N . PHE A 1 109 ? -16.812 1.186 19.978 1.00 96.56 109 PHE A N 1
ATOM 843 C CA . PHE A 1 109 ? -15.725 2.154 19.998 1.00 96.56 109 PHE A CA 1
ATOM 844 C C . PHE A 1 109 ? -16.260 3.584 19.891 1.00 96.56 109 PHE A C 1
ATOM 846 O O . PHE A 1 109 ? -17.304 3.843 19.294 1.00 96.56 109 PHE A O 1
ATOM 853 N N . THR A 1 110 ? -15.515 4.547 20.437 1.00 96.44 110 THR A N 1
ATOM 854 C CA . THR A 1 110 ? -15.797 5.962 20.173 1.00 96.44 110 THR A CA 1
ATOM 855 C C . THR A 1 110 ? -15.519 6.280 18.705 1.00 96.44 110 THR A C 1
ATOM 857 O O . THR A 1 110 ? -14.636 5.677 18.092 1.00 96.44 110 THR A O 1
ATOM 860 N N . LEU A 1 111 ? -16.210 7.284 18.154 1.00 96.56 111 LEU A N 1
ATOM 861 C CA . LEU A 1 111 ? -16.031 7.700 16.758 1.00 96.56 111 LEU A CA 1
ATOM 862 C C . LEU A 1 111 ? -14.555 7.964 16.408 1.00 96.56 111 LEU A C 1
ATOM 864 O O . LEU A 1 111 ? -14.088 7.580 15.340 1.00 96.56 111 LEU A O 1
ATOM 868 N N . ALA A 1 112 ? -13.799 8.572 17.327 1.00 96.25 112 ALA A N 1
ATOM 869 C CA . ALA A 1 112 ? -12.376 8.836 17.133 1.00 96.25 112 ALA A CA 1
ATOM 870 C C . ALA A 1 112 ? -11.559 7.543 16.956 1.00 96.25 112 ALA A C 1
ATOM 872 O O . ALA A 1 112 ? -10.737 7.460 16.045 1.00 96.25 112 ALA A O 1
ATOM 873 N N . VAL A 1 113 ? -11.804 6.522 17.785 1.00 97.00 113 VAL A N 1
ATOM 874 C CA . VAL A 1 113 ? -11.121 5.223 17.680 1.00 97.00 113 VAL A CA 1
ATOM 875 C C . VAL A 1 113 ? -11.510 4.515 16.382 1.00 97.00 113 VAL A C 1
ATOM 877 O O . VAL A 1 113 ? -10.629 4.018 15.684 1.00 97.00 113 VAL A O 1
ATOM 880 N N . GLN A 1 114 ? -12.795 4.531 16.009 1.00 97.75 114 GLN A N 1
ATOM 881 C CA . GLN A 1 114 ? -13.267 3.942 14.751 1.00 97.75 114 GLN A CA 1
ATOM 882 C C . GLN A 1 114 ? -12.562 4.555 13.538 1.00 97.75 114 GLN A C 1
ATOM 884 O O . GLN A 1 114 ? -11.996 3.828 12.723 1.00 97.75 114 GLN A O 1
ATOM 889 N N . LEU A 1 115 ? -12.537 5.890 13.441 1.00 97.81 115 LEU A N 1
ATOM 890 C CA . LEU A 1 115 ? -11.891 6.598 12.333 1.00 97.81 115 LEU A CA 1
ATOM 891 C C . LEU A 1 115 ? -10.396 6.280 12.243 1.00 97.81 115 LEU A C 1
ATOM 893 O O . LEU A 1 115 ? -9.879 6.066 11.150 1.00 97.81 115 LEU A O 1
ATOM 897 N N . VAL A 1 116 ? -9.710 6.208 13.385 1.00 97.94 116 VAL A N 1
ATOM 898 C CA . VAL A 1 116 ? -8.278 5.894 13.447 1.00 97.94 116 VAL A CA 1
ATOM 899 C C . VAL A 1 116 ? -7.990 4.448 13.016 1.00 97.94 116 VAL A C 1
ATOM 901 O O . VAL A 1 116 ? -7.043 4.228 12.263 1.00 97.94 116 VAL A O 1
ATOM 904 N N . LEU A 1 117 ? -8.809 3.468 13.418 1.00 98.25 117 LEU A N 1
ATOM 905 C CA . LEU A 1 117 ? -8.655 2.069 12.986 1.00 98.25 117 LEU A CA 1
ATOM 906 C C . LEU A 1 117 ? -8.969 1.881 11.495 1.00 98.25 117 LEU A C 1
ATOM 908 O O . LEU A 1 117 ? -8.256 1.148 10.807 1.00 98.25 117 LEU A O 1
ATOM 912 N N . ILE A 1 118 ? -9.994 2.567 10.978 1.00 98.19 118 ILE A N 1
ATOM 913 C CA . ILE A 1 118 ? -10.328 2.561 9.546 1.00 98.19 118 ILE A CA 1
ATOM 914 C C . ILE A 1 118 ? -9.191 3.190 8.737 1.00 98.19 118 ILE A C 1
ATOM 916 O O . ILE A 1 118 ? -8.760 2.612 7.741 1.00 98.19 118 ILE A O 1
ATOM 920 N N . LEU A 1 119 ? -8.661 4.333 9.185 1.00 98.06 119 LEU A N 1
ATOM 921 C CA . LEU A 1 119 ? -7.535 5.000 8.534 1.00 98.06 119 LEU A CA 1
ATOM 922 C C . LEU A 1 119 ? -6.283 4.116 8.522 1.00 98.06 119 LEU A C 1
ATOM 924 O O . LEU A 1 119 ? -5.645 3.991 7.481 1.00 98.06 119 LEU A O 1
ATOM 928 N N . ALA A 1 120 ? -5.947 3.480 9.646 1.00 98.06 120 ALA A N 1
ATOM 929 C CA . ALA A 1 120 ? -4.803 2.575 9.725 1.00 98.06 120 ALA A CA 1
ATOM 930 C C . ALA A 1 120 ? -4.974 1.346 8.812 1.00 98.06 120 ALA A C 1
ATOM 932 O O . ALA A 1 120 ? -4.023 0.939 8.147 1.00 98.06 120 ALA A O 1
ATOM 933 N N . SER A 1 121 ? -6.194 0.805 8.716 1.00 98.25 121 SER A N 1
ATOM 934 C CA . SER A 1 121 ? -6.515 -0.311 7.814 1.00 98.25 121 SER A CA 1
ATOM 935 C C . SER A 1 121 ? -6.384 0.096 6.341 1.00 98.25 121 SER A C 1
ATOM 937 O O . SER A 1 121 ? -5.774 -0.607 5.538 1.00 98.25 121 SER A O 1
ATOM 939 N N . ALA A 1 122 ? -6.891 1.279 5.977 1.00 97.38 122 ALA A N 1
ATOM 940 C CA . ALA A 1 122 ? -6.729 1.828 4.633 1.00 97.38 122 ALA A CA 1
ATOM 941 C C . ALA A 1 122 ? -5.252 2.088 4.300 1.00 97.38 122 ALA A C 1
ATOM 943 O O . ALA A 1 122 ? -4.798 1.754 3.206 1.00 97.38 122 ALA A O 1
ATOM 944 N N . LEU A 1 123 ? -4.481 2.627 5.250 1.00 97.56 123 LEU A N 1
ATOM 945 C CA . LEU A 1 123 ? -3.050 2.860 5.078 1.00 97.56 123 LEU A CA 1
ATOM 946 C C . LEU A 1 123 ? -2.288 1.546 4.848 1.00 97.56 123 LEU A C 1
ATOM 948 O O . LEU A 1 123 ? -1.390 1.518 4.012 1.00 97.56 123 LEU A O 1
ATOM 952 N N . SER A 1 124 ? -2.671 0.453 5.522 1.00 97.69 124 SER A N 1
ATOM 953 C CA . SER A 1 124 ? -2.079 -0.880 5.305 1.00 97.69 124 SER A CA 1
ATOM 954 C C . SER A 1 124 ? -2.238 -1.367 3.863 1.00 97.69 124 SER A C 1
ATOM 956 O O . SER A 1 124 ? -1.291 -1.916 3.300 1.00 97.69 124 SER A O 1
ATOM 958 N N . LEU A 1 125 ? -3.392 -1.117 3.240 1.00 97.06 125 LEU A N 1
ATOM 959 C CA . LEU A 1 125 ? -3.621 -1.441 1.828 1.00 97.06 125 LEU A CA 1
ATOM 960 C C . LEU A 1 125 ? -2.823 -0.534 0.888 1.00 97.06 125 LEU A C 1
ATOM 962 O O . LEU A 1 125 ? -2.326 -0.995 -0.134 1.00 97.06 125 LEU A O 1
ATOM 966 N N . VAL A 1 126 ? -2.677 0.749 1.232 1.00 96.69 126 VAL A N 1
ATOM 967 C CA . VAL A 1 126 ? -1.863 1.691 0.449 1.00 96.69 126 VAL A CA 1
ATOM 968 C C . VAL A 1 126 ? -0.393 1.274 0.445 1.00 96.69 126 VAL A C 1
ATOM 970 O O . VAL A 1 126 ? 0.228 1.279 -0.615 1.00 96.69 126 VAL A O 1
ATOM 973 N N . VAL A 1 127 ? 0.172 0.901 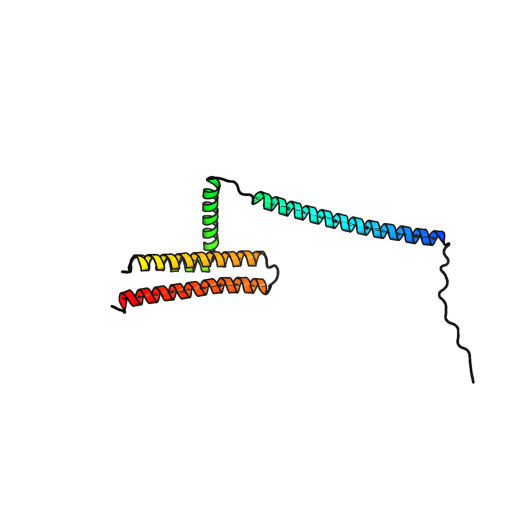1.595 1.00 97.12 127 VAL A N 1
ATOM 974 C CA . VAL A 1 127 ? 1.578 0.467 1.661 1.00 97.12 127 VAL A CA 1
ATOM 975 C C . VAL A 1 127 ? 1.784 -0.873 0.955 1.00 97.12 127 VAL A C 1
ATOM 977 O O . VAL A 1 127 ? 2.789 -1.018 0.267 1.00 97.12 127 VAL A O 1
ATOM 980 N N . GLU A 1 128 ? 0.811 -1.787 0.997 1.00 96.62 128 GLU A N 1
ATOM 981 C CA . GLU A 1 128 ? 0.860 -3.025 0.206 1.00 96.62 128 GLU A CA 1
ATOM 982 C C . GLU A 1 128 ? 0.887 -2.734 -1.300 1.00 96.62 128 GLU A C 1
ATOM 984 O O . GLU A 1 128 ? 1.731 -3.268 -2.010 1.00 96.62 128 GLU A O 1
ATOM 989 N N . LEU A 1 129 ? 0.029 -1.827 -1.790 1.00 95.38 129 LEU A N 1
ATOM 990 C CA . LEU A 1 129 ? 0.039 -1.400 -3.197 1.00 95.38 129 LEU A CA 1
ATOM 991 C C . LEU A 1 129 ? 1.389 -0.808 -3.608 1.00 95.38 129 LEU A C 1
ATOM 993 O O . LEU A 1 129 ? 1.871 -1.066 -4.711 1.00 95.38 129 LEU A O 1
ATOM 997 N N . ILE A 1 130 ? 2.001 -0.013 -2.726 1.00 94.88 130 ILE A N 1
ATOM 998 C CA . ILE A 1 130 ? 3.338 0.538 -2.957 1.00 94.88 130 ILE A CA 1
ATOM 999 C C . ILE A 1 130 ? 4.373 -0.592 -2.998 1.00 94.88 130 ILE A C 1
ATOM 1001 O O . ILE A 1 130 ? 5.205 -0.591 -3.902 1.00 94.88 130 ILE A O 1
ATOM 1005 N N . ASN A 1 131 ? 4.313 -1.559 -2.076 1.00 95.38 131 ASN A N 1
ATOM 1006 C CA . ASN A 1 131 ? 5.225 -2.703 -2.053 1.00 95.38 131 ASN A CA 1
ATOM 1007 C C . ASN A 1 131 ? 5.122 -3.531 -3.342 1.00 95.38 131 ASN A C 1
ATOM 1009 O O . ASN A 1 131 ? 6.127 -3.723 -4.022 1.00 95.38 131 ASN A O 1
ATOM 1013 N N . THR A 1 132 ? 3.908 -3.915 -3.743 1.00 93.06 132 THR A N 1
ATOM 1014 C CA . THR A 1 132 ? 3.646 -4.615 -5.009 1.00 93.06 132 THR A CA 1
ATOM 1015 C C . THR A 1 132 ? 4.147 -3.816 -6.215 1.00 93.06 132 THR A C 1
ATOM 1017 O O . THR A 1 132 ? 4.760 -4.370 -7.125 1.00 93.06 132 THR A O 1
ATOM 1020 N N . GLY A 1 133 ? 3.939 -2.496 -6.224 1.00 92.25 133 GLY A N 1
ATOM 1021 C CA . GLY A 1 133 ? 4.441 -1.624 -7.286 1.00 92.25 133 GLY A CA 1
ATOM 1022 C C . GLY A 1 133 ? 5.972 -1.585 -7.363 1.00 92.25 133 GLY A C 1
ATOM 1023 O O . GLY A 1 133 ? 6.532 -1.620 -8.460 1.00 92.25 133 GLY A O 1
ATOM 1024 N N . ILE A 1 134 ? 6.657 -1.544 -6.215 1.00 92.44 134 ILE A N 1
ATOM 1025 C CA . ILE A 1 134 ? 8.124 -1.615 -6.138 1.00 92.44 134 ILE A CA 1
ATOM 1026 C C . ILE A 1 134 ? 8.612 -2.970 -6.648 1.00 92.44 134 ILE A C 1
ATOM 1028 O O . ILE A 1 134 ? 9.534 -3.004 -7.461 1.00 92.44 134 ILE A O 1
ATOM 1032 N N . GLU A 1 135 ? 7.999 -4.070 -6.215 1.00 91.81 135 GLU A N 1
ATOM 1033 C CA . GLU A 1 135 ? 8.349 -5.419 -6.667 1.00 91.81 135 GLU A CA 1
ATOM 1034 C C . GLU A 1 135 ? 8.222 -5.541 -8.187 1.00 91.81 135 GLU A C 1
ATOM 1036 O O . GLU A 1 135 ? 9.201 -5.900 -8.840 1.00 91.81 135 GLU A O 1
ATOM 1041 N N . ALA A 1 136 ? 7.096 -5.108 -8.763 1.00 91.50 136 ALA A N 1
ATOM 1042 C CA . ALA A 1 136 ? 6.877 -5.119 -10.208 1.00 91.50 136 ALA A CA 1
ATOM 1043 C C . ALA A 1 136 ? 7.910 -4.271 -10.977 1.00 91.50 136 ALA A C 1
ATOM 1045 O O . ALA A 1 136 ? 8.423 -4.694 -12.016 1.00 91.50 136 ALA A O 1
ATOM 1046 N N . ALA A 1 137 ? 8.256 -3.081 -10.471 1.00 90.88 137 ALA A N 1
ATOM 1047 C CA . ALA A 1 137 ? 9.252 -2.209 -11.100 1.00 90.88 137 ALA A CA 1
ATOM 1048 C C . ALA A 1 137 ? 10.677 -2.790 -11.024 1.00 90.88 137 ALA A C 1
ATOM 1050 O O . ALA A 1 137 ? 11.449 -2.714 -11.987 1.00 90.88 137 ALA A O 1
ATOM 1051 N N . VAL A 1 138 ? 11.033 -3.383 -9.883 1.00 90.69 138 VAL A N 1
ATOM 1052 C CA . VAL A 1 138 ? 12.331 -4.032 -9.676 1.00 90.69 138 VAL A CA 1
ATOM 1053 C C . VAL A 1 138 ? 12.444 -5.298 -10.531 1.00 90.69 138 VAL A C 1
ATOM 1055 O O . VAL A 1 138 ? 13.476 -5.508 -11.166 1.00 90.69 138 VAL A O 1
ATOM 1058 N N . ASP A 1 139 ? 11.383 -6.102 -10.617 1.00 88.56 139 ASP A N 1
ATOM 1059 C CA . ASP A 1 139 ? 11.344 -7.312 -11.445 1.00 88.56 139 ASP A CA 1
ATOM 1060 C C . ASP A 1 139 ? 11.411 -7.013 -12.941 1.00 88.56 139 ASP A C 1
ATOM 1062 O O . ASP A 1 139 ? 12.017 -7.773 -13.695 1.00 88.56 139 ASP A O 1
ATOM 1066 N N . HIS A 1 140 ? 10.877 -5.872 -13.378 1.00 87.12 140 HIS A N 1
ATOM 1067 C CA . HIS A 1 140 ? 11.010 -5.444 -14.767 1.00 87.12 140 HIS A CA 1
ATOM 1068 C C . HIS A 1 140 ? 12.443 -5.014 -15.139 1.00 87.12 140 HIS A C 1
ATOM 1070 O O . HIS A 1 140 ? 12.869 -5.205 -16.278 1.00 87.12 140 HIS A O 1
ATOM 1076 N N . THR A 1 141 ? 13.196 -4.426 -14.203 1.00 82.88 141 THR A N 1
ATOM 1077 C CA . THR A 1 141 ? 14.508 -3.804 -14.484 1.00 82.88 141 THR A CA 1
ATOM 1078 C C . THR A 1 141 ? 15.713 -4.703 -14.185 1.00 82.88 141 THR A C 1
ATOM 1080 O O . THR A 1 141 ? 16.807 -4.455 -14.697 1.00 82.88 141 THR A O 1
ATOM 1083 N N . SER A 1 142 ? 15.550 -5.761 -13.387 1.00 71.50 142 SE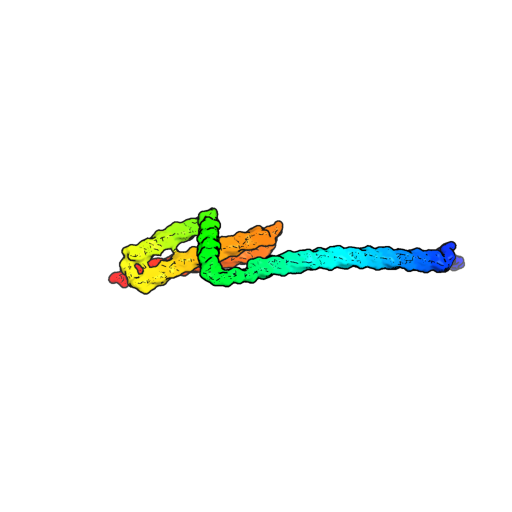R A N 1
ATOM 1084 C CA . SER A 1 142 ? 16.654 -6.615 -12.933 1.00 71.50 142 SER A CA 1
ATOM 1085 C C . SER A 1 142 ? 16.879 -7.825 -13.856 1.00 71.50 142 SER A C 1
ATOM 1087 O O . SER A 1 142 ? 16.360 -8.908 -13.611 1.00 71.50 142 SER A O 1
ATOM 1089 N N . LEU A 1 143 ? 17.716 -7.682 -14.893 1.00 61.56 143 LEU A N 1
ATOM 1090 C CA . LEU A 1 143 ? 18.085 -8.789 -15.804 1.00 61.56 143 LEU A CA 1
ATOM 1091 C C . LEU A 1 143 ? 19.040 -9.833 -15.174 1.00 61.56 143 LEU A C 1
ATOM 1093 O O . LEU A 1 143 ? 19.178 -10.941 -15.687 1.00 61.56 143 LEU A O 1
ATOM 1097 N N . ALA A 1 144 ? 19.685 -9.498 -14.052 1.00 62.16 144 ALA A N 1
ATOM 1098 C CA . ALA A 1 144 ? 20.508 -10.384 -13.223 1.00 62.16 144 ALA A CA 1
ATOM 1099 C C . ALA A 1 144 ? 20.234 -10.087 -11.738 1.00 62.16 144 ALA A C 1
ATOM 1101 O O . ALA A 1 144 ? 19.840 -8.968 -11.411 1.00 62.16 144 ALA A O 1
ATOM 1102 N N . GLN A 1 145 ? 20.418 -11.053 -10.828 1.00 62.56 145 GLN A N 1
ATOM 1103 C CA . GLN A 1 145 ? 20.213 -10.830 -9.387 1.00 62.56 145 GLN A CA 1
ATOM 1104 C C . GLN A 1 145 ? 21.204 -9.783 -8.847 1.00 62.56 145 GLN A C 1
ATOM 1106 O O . GLN A 1 145 ? 22.342 -10.102 -8.509 1.00 62.56 145 GLN A O 1
ATOM 1111 N N . HIS A 1 146 ? 20.768 -8.525 -8.758 1.00 78.06 146 HIS A N 1
ATOM 1112 C CA . HIS A 1 146 ? 21.543 -7.433 -8.177 1.00 78.06 146 HIS A CA 1
ATOM 1113 C C . HIS A 1 146 ? 21.220 -7.261 -6.691 1.00 78.06 146 HIS A C 1
ATOM 1115 O O . HIS A 1 146 ? 20.060 -7.224 -6.285 1.00 78.06 146 HIS A O 1
ATOM 1121 N N . GLU A 1 147 ? 22.254 -7.070 -5.870 1.00 86.44 147 GLU A N 1
ATOM 1122 C CA . GLU A 1 147 ? 22.102 -6.850 -4.425 1.00 86.44 147 GLU A CA 1
ATOM 1123 C C . GLU A 1 147 ? 21.198 -5.643 -4.107 1.00 86.44 147 GLU A C 1
ATOM 1125 O O . GLU A 1 147 ? 20.424 -5.670 -3.153 1.00 86.44 147 GLU A O 1
ATOM 1130 N N . LEU A 1 148 ? 21.230 -4.606 -4.951 1.00 85.88 148 LEU A N 1
ATOM 1131 C CA . LEU A 1 148 ? 20.370 -3.426 -4.821 1.00 85.88 148 LEU A CA 1
ATOM 1132 C C . LEU A 1 148 ? 18.887 -3.736 -5.076 1.00 85.88 148 LEU A C 1
ATOM 1134 O O . LEU A 1 148 ? 18.036 -3.218 -4.358 1.00 85.88 148 LEU A O 1
ATOM 1138 N N . ALA A 1 149 ? 18.580 -4.605 -6.046 1.00 87.81 149 ALA A N 1
ATOM 1139 C CA . ALA A 1 149 ? 17.213 -5.045 -6.329 1.00 87.81 149 ALA A CA 1
ATOM 1140 C C . ALA A 1 149 ? 16.633 -5.800 -5.127 1.00 87.81 149 ALA A C 1
ATOM 1142 O O . ALA A 1 149 ? 15.515 -5.527 -4.695 1.00 87.81 149 ALA A O 1
ATOM 1143 N N . LYS A 1 150 ? 17.437 -6.682 -4.520 1.00 89.81 150 LYS A N 1
ATOM 1144 C CA . LYS A 1 150 ? 17.058 -7.371 -3.284 1.00 89.81 150 LYS A CA 1
ATOM 1145 C C . LYS A 1 150 ? 16.785 -6.382 -2.146 1.00 89.81 150 LYS A C 1
ATOM 1147 O O . LYS A 1 150 ? 15.725 -6.444 -1.536 1.00 89.81 150 LYS A O 1
ATOM 1152 N N . ARG A 1 151 ? 17.690 -5.426 -1.906 1.00 91.75 151 ARG A N 1
ATOM 1153 C CA . ARG A 1 151 ? 17.507 -4.407 -0.856 1.00 91.75 151 ARG A CA 1
ATOM 1154 C C . ARG A 1 151 ? 16.238 -3.574 -1.055 1.00 91.75 151 ARG A C 1
ATOM 1156 O O . ARG A 1 151 ? 15.570 -3.270 -0.073 1.00 91.75 151 ARG A O 1
ATOM 1163 N N . ALA A 1 152 ? 15.898 -3.211 -2.293 1.00 91.06 152 ALA A N 1
ATOM 1164 C CA . ALA A 1 152 ? 14.676 -2.460 -2.582 1.00 91.06 152 ALA A CA 1
ATOM 1165 C C . ALA A 1 152 ? 13.415 -3.236 -2.161 1.00 91.06 152 ALA A C 1
ATOM 1167 O O . ALA A 1 152 ? 12.551 -2.674 -1.487 1.00 91.06 152 ALA A O 1
ATOM 1168 N N . LYS A 1 153 ? 13.352 -4.534 -2.486 1.00 92.50 153 LYS A N 1
ATOM 1169 C CA . LYS A 1 153 ? 12.251 -5.419 -2.073 1.00 92.50 153 LYS A CA 1
ATOM 1170 C C . LYS A 1 153 ? 12.203 -5.615 -0.559 1.00 92.50 153 LYS A C 1
ATOM 1172 O O . LYS A 1 153 ? 11.143 -5.469 0.043 1.00 92.50 153 LYS A O 1
ATOM 1177 N N . ASP A 1 154 ? 13.356 -5.863 0.063 1.00 95.25 154 ASP A N 1
ATOM 1178 C CA . ASP A 1 154 ? 13.454 -6.078 1.511 1.00 95.25 154 ASP A CA 1
ATOM 1179 C C . ASP A 1 154 ? 12.944 -4.854 2.297 1.00 95.25 154 ASP A C 1
ATOM 1181 O O . ASP A 1 154 ? 12.220 -5.000 3.282 1.00 95.25 154 ASP A O 1
ATOM 1185 N N . VAL A 1 155 ? 13.271 -3.635 1.850 1.00 96.00 155 VAL A N 1
ATOM 1186 C CA . VAL A 1 155 ? 12.800 -2.391 2.486 1.00 96.00 155 VAL A CA 1
ATOM 1187 C C . VAL A 1 155 ? 11.295 -2.185 2.291 1.00 96.00 155 VAL A C 1
ATOM 1189 O O . VAL A 1 155 ? 10.621 -1.779 3.239 1.00 96.00 155 VAL A O 1
ATOM 1192 N N . GLY A 1 156 ? 10.757 -2.486 1.103 1.00 94.81 156 GLY A N 1
ATOM 1193 C CA . GLY A 1 156 ? 9.313 -2.438 0.844 1.00 94.81 156 GLY A CA 1
ATOM 1194 C C . GLY A 1 156 ? 8.537 -3.387 1.762 1.00 94.81 156 GLY A C 1
ATOM 1195 O O . GLY A 1 156 ? 7.633 -2.963 2.487 1.00 94.81 156 GLY A O 1
ATOM 1196 N N . SER A 1 157 ? 8.980 -4.643 1.838 1.00 95.25 157 SER A N 1
ATOM 1197 C CA . SER A 1 157 ? 8.405 -5.654 2.729 1.00 95.25 157 SER A CA 1
ATOM 1198 C C . SER A 1 157 ? 8.531 -5.268 4.210 1.00 95.25 157 SER A C 1
ATOM 1200 O O . SER A 1 157 ? 7.596 -5.461 4.990 1.00 95.25 157 SER A O 1
ATOM 1202 N N . ALA A 1 158 ? 9.656 -4.669 4.622 1.00 97.50 158 ALA A N 1
ATOM 1203 C CA . ALA A 1 158 ? 9.847 -4.191 5.992 1.00 97.50 158 ALA A CA 1
ATOM 1204 C C . ALA A 1 158 ? 8.886 -3.046 6.358 1.00 97.50 158 ALA A C 1
ATOM 1206 O O . ALA A 1 158 ? 8.360 -3.024 7.473 1.00 97.50 158 ALA A O 1
ATOM 1207 N N . ALA A 1 159 ? 8.621 -2.119 5.430 1.00 97.62 159 ALA A N 1
ATOM 1208 C CA . ALA A 1 159 ? 7.644 -1.051 5.636 1.00 97.62 159 ALA A CA 1
ATOM 1209 C C . ALA A 1 159 ? 6.238 -1.623 5.870 1.00 97.62 159 ALA A C 1
ATOM 1211 O O . ALA A 1 159 ? 5.550 -1.212 6.809 1.00 97.62 159 ALA A O 1
ATOM 1212 N N . GLN A 1 160 ? 5.852 -2.621 5.073 1.00 97.38 160 GLN A N 1
ATOM 1213 C CA . GLN A 1 160 ? 4.569 -3.294 5.227 1.00 97.38 160 GLN A CA 1
ATOM 1214 C C . GLN A 1 160 ? 4.450 -4.025 6.565 1.00 97.38 160 GLN A C 1
ATOM 1216 O O . GLN A 1 160 ? 3.456 -3.878 7.280 1.00 97.38 160 GLN A O 1
ATOM 1221 N N . TYR A 1 161 ? 5.491 -4.767 6.944 1.00 97.69 161 TYR A N 1
ATOM 1222 C CA . TYR A 1 161 ? 5.549 -5.463 8.224 1.00 97.69 161 TYR A CA 1
ATOM 1223 C C . TYR A 1 161 ? 5.380 -4.505 9.414 1.00 97.69 161 TYR A C 1
ATOM 1225 O O . TYR A 1 161 ? 4.570 -4.763 10.307 1.00 97.69 161 TYR A O 1
ATOM 1233 N N . LEU A 1 162 ? 6.106 -3.381 9.423 1.00 98.31 162 LEU A N 1
ATOM 1234 C CA . LEU A 1 162 ? 6.016 -2.395 10.504 1.00 98.31 162 LEU A CA 1
ATOM 1235 C C . LEU A 1 162 ? 4.613 -1.795 10.613 1.00 98.31 162 LEU A C 1
ATOM 1237 O O . LEU A 1 162 ? 4.100 -1.631 11.721 1.00 98.31 162 LEU A O 1
ATOM 1241 N N . LEU A 1 163 ? 3.969 -1.504 9.482 1.00 98.12 163 LEU A N 1
ATOM 1242 C CA . LEU A 1 163 ? 2.615 -0.966 9.485 1.00 98.12 163 LEU A CA 1
ATOM 1243 C C . LEU A 1 163 ? 1.591 -1.980 10.010 1.00 98.12 163 LEU A C 1
ATOM 1245 O O . LEU A 1 163 ? 0.737 -1.613 10.816 1.00 98.12 163 LEU A O 1
ATOM 1249 N N . LEU A 1 164 ? 1.702 -3.255 9.625 1.00 98.06 164 LEU A N 1
ATOM 1250 C CA . LEU A 1 164 ? 0.857 -4.323 10.169 1.00 98.06 164 LEU A CA 1
ATOM 1251 C C . LEU A 1 164 ? 1.069 -4.513 11.678 1.00 98.06 164 LEU A C 1
ATOM 1253 O O . LEU A 1 164 ? 0.099 -4.717 12.408 1.00 98.06 164 LEU A O 1
ATOM 1257 N N . ALA A 1 165 ? 2.307 -4.394 12.167 1.00 98.56 165 ALA A N 1
ATOM 1258 C CA . ALA A 1 165 ? 2.607 -4.468 13.596 1.00 98.56 165 ALA A CA 1
ATOM 1259 C C . ALA A 1 165 ? 1.958 -3.315 14.382 1.00 98.56 165 ALA A C 1
ATOM 1261 O O . ALA A 1 165 ? 1.368 -3.537 15.442 1.00 98.56 165 ALA A O 1
ATOM 1262 N N . VAL A 1 166 ? 2.012 -2.090 13.847 1.00 98.31 166 VAL A N 1
ATOM 1263 C CA . VAL A 1 166 ? 1.335 -0.927 14.442 1.00 98.31 166 VAL A CA 1
ATOM 1264 C C . VAL A 1 166 ? -0.183 -1.098 14.398 1.00 98.31 166 VAL A C 1
ATOM 1266 O O . VAL A 1 166 ? -0.840 -0.875 15.412 1.00 98.31 166 VAL A O 1
ATOM 1269 N N . LEU A 1 167 ? -0.744 -1.548 13.271 1.00 98.38 167 LEU A N 1
ATOM 1270 C CA . LEU A 1 167 ? -2.177 -1.817 13.138 1.00 98.38 167 LEU A CA 1
ATOM 1271 C C . LEU A 1 167 ? -2.646 -2.846 14.177 1.00 98.38 167 LEU A C 1
ATOM 1273 O O . LEU A 1 167 ? -3.633 -2.608 14.874 1.00 98.38 167 LEU A O 1
ATOM 1277 N N . LEU A 1 168 ? -1.912 -3.950 14.337 1.00 98.50 168 LEU A N 1
ATOM 1278 C CA . LEU A 1 168 ? -2.191 -4.961 15.356 1.00 98.50 168 LEU A CA 1
ATOM 1279 C C . LEU A 1 168 ? -2.167 -4.359 16.767 1.00 98.50 168 LEU A C 1
ATOM 1281 O O . LEU A 1 168 ? -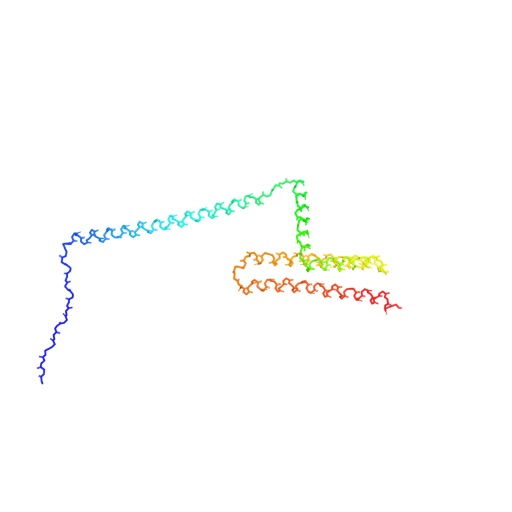3.094 -4.579 17.545 1.00 98.50 168 LEU A O 1
ATOM 1285 N N . LEU A 1 169 ? -1.142 -3.567 17.095 1.00 98.44 169 LEU A N 1
ATOM 1286 C CA . LEU A 1 169 ? -1.033 -2.907 18.396 1.00 98.44 169 LEU A CA 1
ATOM 1287 C C . LEU A 1 169 ? -2.219 -1.966 18.661 1.00 98.44 169 LEU A C 1
ATOM 1289 O O . LEU A 1 169 ? -2.778 -1.978 19.756 1.00 98.44 169 LEU A O 1
ATOM 1293 N N . MET A 1 170 ? -2.632 -1.183 17.663 1.00 98.12 170 MET A N 1
ATOM 1294 C CA . MET A 1 170 ? -3.786 -0.286 17.767 1.00 98.12 170 MET A CA 1
ATOM 1295 C C . MET A 1 170 ? -5.077 -1.057 18.058 1.00 98.12 170 MET A C 1
ATOM 1297 O O . MET A 1 170 ? -5.843 -0.653 18.933 1.00 98.12 170 MET A O 1
ATOM 1301 N N . TRP A 1 171 ? -5.293 -2.188 17.382 1.00 98.19 171 TRP A N 1
ATOM 1302 C CA . TRP A 1 171 ? -6.434 -3.071 17.628 1.00 98.19 171 TRP A CA 1
ATOM 1303 C C . TRP A 1 171 ? -6.427 -3.665 19.035 1.00 98.19 171 TRP A C 1
ATOM 1305 O O . TRP A 1 171 ? -7.443 -3.608 19.728 1.00 98.19 171 TRP A O 1
ATOM 1315 N N . LEU A 1 172 ? -5.284 -4.188 19.486 1.00 97.88 172 LEU A N 1
ATOM 1316 C CA . LEU A 1 172 ? -5.146 -4.742 20.834 1.00 97.88 172 LEU A CA 1
ATOM 1317 C C . LEU A 1 172 ? -5.427 -3.687 21.908 1.00 97.88 172 LEU A C 1
ATOM 1319 O O . LEU A 1 172 ? -6.155 -3.960 22.860 1.00 97.88 172 LEU A O 1
ATOM 1323 N N . LEU A 1 173 ? -4.902 -2.470 21.742 1.00 97.12 173 LEU A N 1
ATOM 1324 C CA . LEU A 1 173 ? -5.139 -1.368 22.674 1.00 97.12 173 LEU A CA 1
ATOM 1325 C C . LEU A 1 173 ? -6.601 -0.912 22.673 1.00 97.12 173 LEU A C 1
ATOM 1327 O O . LEU A 1 173 ? -7.147 -0.666 23.749 1.00 97.12 173 LEU A O 1
ATOM 1331 N N . ALA A 1 174 ? -7.235 -0.816 21.502 1.00 96.94 174 ALA A N 1
ATOM 1332 C CA . ALA A 1 174 ? -8.647 -0.462 21.390 1.00 96.94 174 ALA A CA 1
ATOM 1333 C C . ALA A 1 174 ? -9.530 -1.498 22.099 1.00 96.94 174 ALA A C 1
ATOM 1335 O O . ALA A 1 174 ? -10.338 -1.137 22.952 1.00 96.94 174 ALA A O 1
ATOM 1336 N N . LEU A 1 175 ? -9.316 -2.789 21.828 1.00 96.88 175 LEU A N 1
ATOM 1337 C CA . LEU A 1 175 ? -10.053 -3.876 22.473 1.00 96.88 175 LEU A CA 1
ATOM 1338 C C . LEU A 1 175 ? -9.818 -3.908 23.988 1.00 96.88 175 LEU A C 1
ATOM 1340 O O . LEU A 1 175 ? -10.778 -3.987 24.751 1.00 96.88 175 LEU A O 1
ATOM 1344 N N . TRP A 1 176 ? -8.564 -3.790 24.436 1.00 96.31 176 TRP A N 1
ATOM 1345 C CA . TRP A 1 176 ? -8.232 -3.751 25.861 1.00 96.31 176 TRP A CA 1
ATOM 1346 C C . TRP A 1 176 ? -8.936 -2.594 26.573 1.00 96.31 176 TRP A C 1
ATOM 1348 O O . TRP A 1 176 ? -9.568 -2.786 27.610 1.00 96.31 176 TRP A O 1
ATOM 1358 N N . ARG A 1 177 ? -8.869 -1.386 26.004 1.00 94.62 177 ARG A N 1
ATOM 1359 C CA . ARG A 1 177 ? -9.500 -0.197 26.588 1.00 94.62 177 ARG A CA 1
ATOM 1360 C C . ARG A 1 177 ? -11.018 -0.306 26.647 1.00 94.62 177 ARG A C 1
ATOM 1362 O O . ARG A 1 177 ? -11.599 0.188 27.605 1.00 94.62 177 ARG A O 1
ATOM 1369 N N . THR A 1 178 ? -11.635 -0.933 25.653 1.00 94.12 178 THR A N 1
ATOM 1370 C CA . THR A 1 178 ? -13.093 -1.045 25.563 1.00 94.12 178 THR A CA 1
ATOM 1371 C C . THR A 1 178 ? -13.670 -2.181 26.403 1.00 94.12 178 THR A C 1
ATOM 1373 O O . THR A 1 178 ? -14.791 -2.043 26.872 1.00 94.12 178 THR A O 1
ATOM 1376 N N . PHE A 1 179 ? -12.942 -3.286 26.599 1.00 93.06 179 PHE A N 1
ATOM 1377 C CA . PHE A 1 179 ? -13.501 -4.490 27.231 1.00 93.06 179 PHE A CA 1
ATOM 1378 C C . PHE A 1 179 ? -12.785 -4.960 28.500 1.00 93.06 179 PHE A C 1
ATOM 1380 O O . PHE A 1 179 ? -13.390 -5.677 29.288 1.00 93.06 179 PHE A O 1
ATOM 1387 N N . ALA A 1 180 ? -11.512 -4.611 28.696 1.00 88.06 180 ALA A N 1
ATOM 1388 C CA . ALA A 1 180 ? -10.700 -5.118 29.809 1.00 88.06 180 ALA A CA 1
ATOM 1389 C C . ALA A 1 180 ? -10.312 -4.040 30.834 1.00 88.06 180 ALA A C 1
ATOM 1391 O O . ALA A 1 180 ? -9.970 -4.364 31.966 1.00 88.06 180 ALA A O 1
ATOM 1392 N N . ALA A 1 181 ? -10.351 -2.763 30.448 1.00 74.94 181 ALA A N 1
ATOM 1393 C CA . ALA A 1 181 ? -10.088 -1.626 31.333 1.00 74.94 181 ALA A CA 1
ATOM 1394 C C . ALA A 1 181 ? -11.371 -1.002 31.924 1.00 74.94 181 ALA A C 1
ATOM 1396 O O . ALA A 1 181 ? -11.323 0.131 32.405 1.00 74.94 181 ALA A O 1
ATOM 1397 N N . THR A 1 182 ? -12.501 -1.710 31.825 1.00 56.19 182 THR A N 1
ATOM 1398 C CA . THR A 1 182 ? -13.817 -1.326 32.372 1.00 56.19 182 THR A CA 1
ATOM 1399 C C . THR A 1 182 ? -14.093 -2.137 33.627 1.00 56.19 182 THR A C 1
ATOM 1401 O O . THR A 1 182 ? -14.622 -1.547 34.592 1.00 56.19 182 THR A O 1
#

Secondary structure (DSSP, 8-state):
----PPP--PPPPP-S-HHHHHHHHHHHHHHHHHHHHHHHHHHHHHHHHHHHHHHHHHHHHSPPPSHHHHHHHHHHHHHHHHHHTTSHHHHHHHHHHHHHHHHHHHS---HHHHHHHHHHHHHHHHHHHHHHHHHHHHHHH-SS--HHHHHHHHHHHHHHHHHHHHHHHHHHHHHHHHHT--

pLDDT: mean 85.54, std 14.15, range [39.5, 98.56]

InterPro domains:
  IPR000829 DAGK family [PF01219] (75-174)
  IPR000829 DAGK family [PTHR34299] (61-179)
  IPR033718 Diacylglycerol kinase, prokaryotic [cd14264] (68-157)
  IPR036945 Diacylglycerol kinase (DAGK) superfamily [G3DSA:1.10.287.3610] (54-180)

Sequence (182 aa):
MNKHTTPDETPAAPSRPPGDYAQDVCSKAHEVYDKAHEAYDRAHDKMQAYCADVQSYAAQMKGKTGLRRIINALGYSWDGIRAACDEAGFRQLLWINGILILLALLLPFTLAVQLVLILASALSLVVELINTGIEAAVDHTSLAQHELAKRAKDVGSAAQYLLLAVLLLMWLLALWRTFAAT

Foldseek 3Di:
DDDDDDDDDDPDDDPDDPVVVVVVVVVVVVVVVVVVVVVVVVVVVVVVVVVVVVVVVVVVVPDDDDPVVVVVVVVVVVVLLVVLCVDPVLVVLVVVLVVQLVCLVVDPFDPVLSVVLNVLSVVLSVLSSVLVVLLVVLVVPPPDDDPVSVVSNVVSVVVSVVSVVVSVVSVVVRCCVRPVVD

Organism: NCBI:txid1032488